Protein AF-A0A7S1YBX6-F1 (afdb_monomer_lite)

Foldseek 3Di:
DVVVVVVVVPPQDWAQADPVLVVLLCPFPAQCAALQDGDSAFQKAFLVQLHTHHPVVLVLLVVVPCVRTPMDGNGPGTDTPSSSVSNNVHYSVNSVVVCVVPPVPDGSYPPDRPPD

Secondary structure (DSSP, 8-state):
-HHHHHHHHHS---EEPPHHHHHHHHHSTTTTS-TTSS-S---EEEGGGTEEE-HHHHHHHHTT-TTT--EEETTTSEE-HHHHHHHHH--HHHHHHHHHHH-TT----TT-----

pLDDT: mean 84.71, std 17.94, range [38.78, 98.12]

Sequence (116 aa):
TLLILIINIMSSSSYQMDRMVYAELKKLPGNNICCNCSSQDTDWGCVKTGILFCTECSGRHRGLGTHISFVRSVKMDSWTDEQLAIMKLGGNDAFHSYLKKHHKGGGFTKSSPIKA

InterPro domains:
  IPR001164 Arf GTPase activating protein [PF01412] (21-104)
  IPR001164 Arf GTPase activating protein [PR00405] (31-50)
  IPR001164 Arf GTPase activating protein [PR00405] (50-67)
  IPR001164 Arf GTPase activating protein [PR00405] (71-92)
  IPR001164 Arf GTPase activating protein [PS50115] (19-102)
  IPR001164 Arf GTPase activating protein [SM00105] (19-116)
  IPR037278 ARFGAP/RecO-like zinc finger [SSF57863] (21-109)
  IPR038508 ArfGAP domain superfamily [G3DSA:1.10.220.150] (7-115)

Structure (mmCIF, N/CA/C/O backbone):
data_AF-A0A7S1YBX6-F1
#
_entry.id   AF-A0A7S1YBX6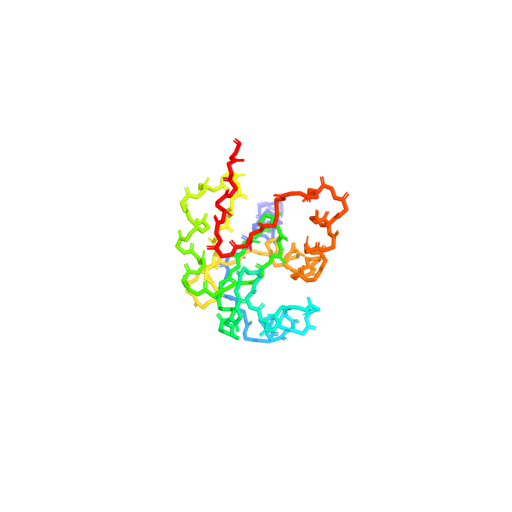-F1
#
loop_
_atom_site.group_PDB
_atom_site.id
_atom_site.type_symbol
_atom_site.label_atom_id
_atom_site.label_alt_id
_atom_site.label_comp_id
_atom_site.label_asym_id
_atom_site.label_entity_id
_atom_site.label_seq_id
_atom_site.pdbx_PDB_ins_code
_atom_site.Cartn_x
_atom_site.Cartn_y
_atom_site.Cartn_z
_atom_site.occupancy
_atom_site.B_iso_or_equiv
_atom_site.auth_seq_id
_atom_site.auth_comp_id
_atom_site.auth_asym_id
_atom_site.auth_atom_id
_atom_site.pdbx_PDB_model_num
ATOM 1 N N . THR A 1 1 ? -11.209 10.907 36.049 1.00 59.09 1 THR A N 1
ATOM 2 C CA . THR A 1 1 ? -12.231 11.834 35.497 1.00 59.09 1 THR A CA 1
ATOM 3 C C . THR A 1 1 ? -12.732 11.282 34.180 1.00 59.09 1 THR A C 1
ATOM 5 O O . THR A 1 1 ? -11.935 10.668 33.487 1.00 59.09 1 THR A O 1
ATOM 8 N N . LEU A 1 2 ? -14.006 11.480 33.823 1.00 60.06 2 LEU A N 1
ATOM 9 C CA . LEU A 1 2 ? -14.587 11.015 32.547 1.00 60.06 2 LEU A CA 1
ATOM 10 C C . LEU A 1 2 ? -13.720 11.390 31.321 1.00 60.06 2 LEU A C 1
ATOM 12 O O . LEU A 1 2 ? -13.629 10.616 30.376 1.00 60.06 2 LEU A O 1
ATOM 16 N N . LEU A 1 3 ? -12.988 12.512 31.392 1.00 59.97 3 LEU A N 1
ATOM 17 C CA . LEU A 1 3 ? -11.971 12.899 30.407 1.00 59.97 3 LEU A CA 1
ATOM 18 C C . LEU A 1 3 ? -10.830 11.877 30.224 1.00 59.97 3 LEU A C 1
ATOM 20 O O . LEU A 1 3 ? -10.405 11.661 29.101 1.00 59.97 3 LEU A O 1
ATOM 24 N N . ILE A 1 4 ? -10.341 11.226 31.283 1.00 59.84 4 ILE A N 1
ATOM 25 C CA . ILE A 1 4 ? -9.239 10.244 31.204 1.00 59.84 4 ILE A CA 1
ATOM 26 C C . ILE A 1 4 ? -9.707 8.947 30.526 1.00 59.84 4 ILE A C 1
ATOM 28 O O . ILE A 1 4 ? -8.944 8.334 29.785 1.00 59.84 4 ILE A O 1
ATOM 32 N N . LEU A 1 5 ? -10.973 8.548 30.718 1.00 54.47 5 LEU A N 1
ATOM 33 C CA . LEU A 1 5 ? -11.548 7.406 29.999 1.00 54.47 5 LEU A CA 1
ATOM 34 C C . LEU A 1 5 ? -11.733 7.715 28.506 1.00 54.47 5 LEU A C 1
ATOM 36 O O . LEU A 1 5 ? -11.433 6.865 27.679 1.00 54.47 5 LEU A O 1
ATOM 40 N N . ILE A 1 6 ? -12.159 8.934 28.155 1.00 57.38 6 ILE A N 1
ATOM 41 C CA . ILE A 1 6 ? -12.285 9.371 26.754 1.00 57.38 6 ILE A CA 1
ATOM 42 C C . ILE A 1 6 ? -10.906 9.460 26.080 1.00 57.38 6 ILE A C 1
ATOM 44 O O . ILE A 1 6 ? -10.754 8.999 24.952 1.00 57.38 6 ILE A O 1
ATOM 48 N N . ILE A 1 7 ? -9.882 9.959 26.782 1.00 54.44 7 ILE A N 1
ATOM 49 C CA . ILE A 1 7 ? -8.495 9.980 26.285 1.00 54.44 7 ILE A CA 1
ATOM 50 C C . ILE A 1 7 ? -7.984 8.554 26.013 1.00 54.44 7 ILE A C 1
ATOM 52 O O . ILE A 1 7 ? -7.374 8.331 24.973 1.00 54.44 7 ILE A O 1
ATOM 56 N N . ASN A 1 8 ? -8.297 7.577 26.875 1.00 51.75 8 ASN A N 1
ATOM 57 C CA . ASN A 1 8 ? -7.924 6.171 26.660 1.00 51.75 8 ASN A CA 1
ATOM 58 C C . ASN A 1 8 ? -8.675 5.496 25.491 1.00 51.75 8 ASN A C 1
ATOM 60 O O . ASN A 1 8 ? -8.142 4.572 24.880 1.00 51.75 8 ASN A O 1
ATOM 64 N N . ILE A 1 9 ? -9.886 5.953 25.150 1.00 55.28 9 ILE A N 1
ATOM 65 C CA . ILE A 1 9 ? -10.647 5.465 23.983 1.00 55.28 9 ILE A CA 1
ATOM 66 C C . ILE A 1 9 ? -10.110 6.083 22.676 1.00 55.28 9 ILE A C 1
ATOM 68 O O . ILE A 1 9 ? -10.219 5.472 21.618 1.00 55.28 9 ILE A O 1
ATOM 72 N N . MET A 1 10 ? -9.497 7.271 22.747 1.00 52.44 10 MET A N 1
ATOM 73 C CA . MET A 1 10 ? -8.893 7.977 21.607 1.00 52.44 10 MET A CA 1
ATOM 74 C C . MET A 1 10 ? -7.396 7.694 21.405 1.00 52.44 10 MET A C 1
ATOM 76 O O . MET A 1 10 ? -6.811 8.179 20.437 1.00 52.44 10 MET A O 1
ATOM 80 N N . SER A 1 11 ? -6.751 6.925 22.285 1.00 56.03 11 SER A N 1
ATOM 81 C CA . SER A 1 11 ? -5.407 6.402 22.023 1.00 56.03 11 SER A CA 1
ATOM 82 C C . SER A 1 11 ? -5.487 5.394 20.880 1.00 56.03 11 SER A C 1
ATOM 84 O O . SER A 1 11 ? -5.939 4.267 21.074 1.00 56.03 11 SER A O 1
ATOM 86 N N . SER A 1 12 ? -5.052 5.823 19.694 1.00 60.53 12 SER A N 1
ATOM 87 C CA . SER A 1 12 ? -4.894 5.023 18.477 1.00 60.53 12 SER A CA 1
ATOM 88 C C . SER A 1 12 ? -4.228 3.689 18.816 1.00 60.53 12 SER A C 1
ATOM 90 O O . SER A 1 12 ? -3.010 3.612 19.012 1.00 60.53 12 SER A O 1
ATOM 92 N N . SER A 1 13 ? -5.045 2.649 18.968 1.00 70.94 13 SER A N 1
ATOM 93 C CA . SER A 1 13 ? -4.581 1.339 19.402 1.00 70.94 13 SER A CA 1
ATOM 94 C C . SER A 1 13 ? -3.795 0.726 18.254 1.00 70.94 13 SER A C 1
ATOM 96 O O . SER A 1 13 ? -4.297 0.621 17.139 1.00 70.94 13 SER A O 1
ATOM 98 N N . SER A 1 14 ? -2.535 0.371 18.498 1.00 75.50 14 SER A N 1
ATOM 99 C CA . SER A 1 14 ? -1.717 -0.300 17.493 1.00 75.50 14 SER A CA 1
ATOM 100 C C . SER A 1 14 ? -1.959 -1.807 17.565 1.00 75.50 14 SER A C 1
ATOM 102 O O . SER A 1 14 ? -1.702 -2.406 18.610 1.00 75.50 14 SER A O 1
ATOM 104 N N . TYR A 1 15 ? -2.406 -2.425 16.476 1.00 85.50 15 TYR A N 1
ATOM 105 C CA . TYR A 1 15 ? -2.703 -3.858 16.406 1.00 85.50 15 TYR A CA 1
ATOM 106 C C . TYR A 1 15 ? -2.137 -4.488 15.132 1.00 85.50 15 TYR A C 1
ATOM 108 O O . TYR A 1 15 ? -1.901 -3.811 14.135 1.00 85.50 15 TYR A O 1
ATOM 116 N N . GLN A 1 16 ? -1.881 -5.797 15.156 1.00 89.88 16 GLN A N 1
ATOM 117 C CA . GLN A 1 16 ? -1.503 -6.520 13.937 1.00 89.88 16 GLN A CA 1
ATOM 118 C C . GLN A 1 16 ? -2.644 -6.446 12.920 1.00 89.88 16 GLN A C 1
ATOM 120 O O . GLN A 1 16 ? -3.807 -6.577 13.297 1.00 89.88 16 GLN A O 1
ATOM 125 N N . MET A 1 17 ? -2.327 -6.254 11.638 1.00 91.06 17 MET A N 1
ATOM 126 C CA . MET A 1 17 ? -3.362 -6.129 10.611 1.00 91.06 17 MET A CA 1
ATOM 127 C C . MET A 1 17 ? -4.197 -7.412 10.519 1.00 91.06 17 MET A C 1
ATOM 129 O O . MET A 1 17 ? -3.668 -8.504 10.303 1.00 91.06 17 MET A O 1
ATOM 133 N N . ASP A 1 18 ? -5.516 -7.269 10.645 1.00 92.06 18 ASP A N 1
ATOM 134 C CA . ASP A 1 18 ? -6.446 -8.383 10.495 1.00 92.06 18 ASP A CA 1
ATOM 135 C C . ASP A 1 18 ? -6.409 -8.951 9.063 1.00 92.06 18 ASP A C 1
ATOM 137 O O . ASP A 1 18 ? -6.291 -8.216 8.075 1.00 92.06 18 ASP A O 1
ATOM 141 N N . ARG A 1 19 ? -6.535 -10.277 8.933 1.00 90.81 19 ARG A N 1
ATOM 142 C CA . ARG A 1 19 ? -6.481 -10.965 7.632 1.00 90.81 19 ARG A CA 1
ATOM 143 C C . ARG A 1 19 ? -7.566 -10.489 6.667 1.00 90.81 19 ARG A C 1
ATOM 145 O O . ARG A 1 19 ? -7.300 -10.412 5.470 1.00 90.81 19 ARG A O 1
ATOM 152 N N . MET A 1 20 ? -8.757 -10.160 7.164 1.00 93.69 20 MET A N 1
ATOM 153 C CA . MET A 1 20 ? -9.845 -9.611 6.358 1.00 93.69 20 MET A CA 1
ATOM 154 C C . MET A 1 20 ? -9.508 -8.205 5.879 1.00 93.69 20 MET A C 1
ATOM 156 O O . MET A 1 20 ? -9.703 -7.901 4.708 1.00 93.69 20 MET A O 1
ATOM 160 N N . VAL A 1 21 ? -8.925 -7.364 6.741 1.00 94.38 21 VAL A N 1
ATOM 161 C CA . VAL A 1 21 ? -8.470 -6.023 6.339 1.00 94.38 21 VAL A CA 1
ATOM 162 C C . VAL A 1 21 ? -7.421 -6.127 5.235 1.00 94.38 21 VAL A C 1
ATOM 164 O O . VAL A 1 21 ? -7.529 -5.431 4.227 1.00 94.38 21 VAL A O 1
ATOM 167 N N . TYR A 1 22 ? -6.450 -7.031 5.373 1.00 95.31 22 TYR A N 1
ATOM 168 C CA . TYR A 1 22 ? -5.476 -7.276 4.314 1.00 95.31 22 TYR A CA 1
ATOM 169 C C . TYR A 1 22 ? -6.135 -7.768 3.015 1.00 95.31 22 TYR A C 1
ATOM 171 O O . TYR A 1 22 ? -5.800 -7.283 1.934 1.00 95.31 22 TYR A O 1
ATOM 179 N N . ALA A 1 23 ? -7.097 -8.690 3.107 1.00 95.81 23 ALA A N 1
ATOM 180 C CA . ALA A 1 23 ? -7.836 -9.181 1.948 1.00 95.81 23 ALA A CA 1
ATOM 181 C C . ALA A 1 23 ? -8.618 -8.064 1.235 1.00 95.81 23 ALA A C 1
ATOM 183 O O . ALA A 1 23 ? -8.651 -8.042 0.008 1.00 95.81 23 ALA A O 1
ATOM 184 N N . GLU A 1 24 ? -9.191 -7.107 1.969 1.00 96.38 24 GLU A N 1
ATOM 185 C CA . GLU A 1 24 ? -9.819 -5.922 1.374 1.00 96.38 24 GLU A CA 1
ATOM 186 C C . GLU A 1 24 ? -8.789 -5.004 0.705 1.00 96.38 24 GLU A C 1
ATOM 188 O O . GLU A 1 24 ? -8.997 -4.569 -0.426 1.00 96.38 24 GLU A O 1
ATOM 193 N N . LEU A 1 25 ? -7.632 -4.767 1.336 1.00 96.88 25 LEU A N 1
ATOM 194 C CA . LEU A 1 25 ? -6.561 -3.980 0.715 1.00 96.88 25 LEU A CA 1
ATOM 195 C C . LEU A 1 25 ? -6.047 -4.622 -0.581 1.00 96.88 25 LEU A C 1
ATOM 197 O O . LEU A 1 25 ? -5.765 -3.905 -1.538 1.00 96.88 25 LEU A O 1
ATOM 201 N N . LYS A 1 26 ? -5.959 -5.956 -0.644 1.00 96.44 26 LYS A N 1
ATOM 202 C CA . LYS A 1 26 ? -5.594 -6.721 -1.853 1.00 96.44 26 LYS A CA 1
ATOM 203 C C . LYS A 1 26 ? -6.582 -6.543 -3.010 1.00 96.44 26 LYS A C 1
ATOM 205 O O . LYS A 1 26 ? -6.180 -6.723 -4.157 1.00 96.44 26 LYS A O 1
ATOM 210 N N . LYS A 1 27 ? -7.850 -6.220 -2.728 1.00 97.25 27 LYS A N 1
ATOM 211 C CA . LYS A 1 27 ? -8.889 -5.990 -3.749 1.00 97.25 27 LYS A CA 1
ATOM 212 C C . LYS A 1 27 ? -8.814 -4.598 -4.374 1.00 97.25 27 LYS A C 1
ATOM 214 O O . LYS A 1 27 ? -9.436 -4.381 -5.412 1.00 97.25 27 LYS A O 1
ATOM 219 N N . LEU A 1 28 ? -8.082 -3.660 -3.767 1.00 97.69 28 LEU A N 1
ATOM 220 C CA . LEU A 1 28 ? -7.877 -2.345 -4.370 1.00 97.69 28 LEU A CA 1
ATOM 221 C C . LEU A 1 28 ? -7.144 -2.486 -5.720 1.00 97.69 28 LEU A C 1
ATOM 223 O O . LEU A 1 28 ? -6.268 -3.347 -5.852 1.00 97.69 28 LEU A O 1
ATOM 227 N N . PRO A 1 29 ? -7.459 -1.645 -6.721 1.00 97.81 29 PRO A N 1
ATOM 228 C CA . PRO A 1 29 ? -6.833 -1.720 -8.039 1.00 97.81 29 PRO A CA 1
ATOM 229 C C . PRO A 1 29 ? -5.295 -1.704 -7.981 1.00 97.81 29 PRO A C 1
ATOM 231 O O . PRO A 1 29 ? -4.678 -0.827 -7.366 1.00 97.81 29 PRO A O 1
ATOM 234 N N . GLY A 1 30 ? -4.680 -2.718 -8.592 1.00 96.75 30 GLY A N 1
ATOM 235 C CA . GLY A 1 30 ? -3.230 -2.907 -8.658 1.00 96.75 30 GLY A CA 1
ATOM 236 C C . GLY A 1 30 ? -2.572 -3.468 -7.392 1.00 96.75 30 GLY A C 1
ATOM 237 O O . GLY A 1 30 ? -1.388 -3.795 -7.428 1.00 96.75 30 GLY A O 1
ATOM 238 N N . ASN A 1 31 ? -3.288 -3.614 -6.269 1.00 97.62 31 ASN A N 1
ATOM 239 C CA . ASN A 1 31 ? -2.705 -4.103 -5.008 1.00 97.62 31 ASN A CA 1
ATOM 240 C C . ASN A 1 31 ? -2.445 -5.617 -4.982 1.00 97.62 31 ASN A C 1
ATOM 242 O O . ASN A 1 31 ? -1.790 -6.117 -4.069 1.00 97.62 31 ASN A O 1
ATOM 246 N N . ASN A 1 32 ? -2.933 -6.357 -5.975 1.00 96.19 32 ASN A N 1
ATOM 247 C CA . ASN A 1 32 ? -2.652 -7.781 -6.151 1.00 96.19 32 ASN A CA 1
ATOM 248 C C . ASN A 1 32 ? -1.234 -8.059 -6.684 1.00 96.19 32 ASN A C 1
ATOM 250 O O . ASN A 1 32 ? -0.800 -9.211 -6.685 1.00 96.19 32 ASN A O 1
ATOM 254 N N . ILE A 1 33 ? -0.523 -7.025 -7.140 1.00 96.19 33 ILE A N 1
ATOM 255 C CA . ILE A 1 33 ? 0.849 -7.088 -7.648 1.00 96.19 33 ILE A CA 1
ATOM 256 C C . ILE A 1 33 ? 1.661 -5.984 -6.969 1.00 96.19 33 ILE A C 1
ATOM 258 O O . ILE A 1 33 ? 1.146 -4.934 -6.598 1.00 96.19 33 ILE A O 1
ATOM 262 N N . CYS A 1 34 ? 2.948 -6.225 -6.763 1.00 96.50 34 CYS A N 1
ATOM 263 C CA . CYS A 1 34 ? 3.852 -5.275 -6.145 1.00 96.50 34 CYS A CA 1
ATOM 264 C C . CYS A 1 34 ? 3.877 -3.936 -6.900 1.00 96.50 34 CYS A C 1
ATOM 266 O O . CYS A 1 34 ? 4.038 -3.890 -8.116 1.00 96.50 34 CYS A O 1
ATOM 268 N N . CYS A 1 35 ? 3.821 -2.825 -6.165 1.00 95.19 35 CYS A N 1
ATOM 269 C CA . CYS A 1 35 ? 3.836 -1.486 -6.753 1.00 95.19 35 CYS A CA 1
ATOM 270 C C . CYS A 1 35 ? 5.086 -1.189 -7.612 1.00 95.19 35 CYS A C 1
ATOM 272 O O . CYS A 1 35 ? 5.051 -0.297 -8.461 1.00 95.19 35 CYS A O 1
ATOM 274 N N . ASN A 1 36 ? 6.205 -1.891 -7.395 1.00 91.75 36 ASN A N 1
ATOM 275 C CA . ASN A 1 36 ? 7.493 -1.607 -8.045 1.00 91.75 36 ASN A CA 1
ATOM 276 C C . ASN A 1 36 ? 8.017 -2.763 -8.919 1.00 91.75 36 ASN A C 1
ATOM 278 O O . ASN A 1 36 ? 9.040 -2.616 -9.592 1.00 91.75 36 ASN A O 1
ATOM 282 N N . CYS A 1 37 ? 7.402 -3.948 -8.867 1.00 89.31 37 CYS A N 1
ATOM 283 C CA . CYS A 1 37 ? 7.825 -5.115 -9.645 1.00 89.31 37 CYS A CA 1
ATOM 284 C C . CYS A 1 37 ? 6.646 -6.060 -9.910 1.00 89.31 37 CYS A C 1
ATOM 286 O O . CYS A 1 37 ? 5.533 -5.806 -9.487 1.00 89.31 37 CYS A O 1
ATOM 288 N N . SER A 1 38 ? 6.878 -7.181 -10.589 1.00 89.31 38 SER A N 1
ATOM 289 C CA . SER A 1 38 ? 5.802 -8.105 -10.985 1.00 89.31 38 SER A CA 1
ATOM 290 C C . SER A 1 38 ? 5.484 -9.196 -9.949 1.00 89.31 38 SER A C 1
ATOM 292 O O . SER A 1 38 ? 4.795 -10.155 -10.277 1.00 89.31 38 SER A O 1
ATOM 294 N N . SER A 1 39 ? 6.005 -9.095 -8.720 1.00 93.69 39 SER A N 1
ATOM 295 C CA . SER A 1 39 ? 5.728 -10.076 -7.657 1.00 93.69 39 SER A CA 1
ATOM 296 C C . SER A 1 39 ? 4.280 -9.964 -7.175 1.00 93.69 39 SER A C 1
ATOM 298 O O . SER A 1 39 ? 3.786 -8.858 -6.978 1.00 93.69 39 SER A O 1
ATOM 300 N N . GLN A 1 40 ? 3.619 -11.099 -6.951 1.00 94.19 40 GLN A N 1
ATOM 301 C CA . GLN A 1 40 ? 2.256 -11.167 -6.400 1.00 94.19 40 GLN A CA 1
ATOM 302 C C . GLN A 1 40 ? 2.237 -11.156 -4.856 1.00 94.19 40 GLN A C 1
ATOM 304 O O . GLN A 1 40 ? 1.182 -10.998 -4.230 1.00 94.19 40 GLN A O 1
ATOM 309 N N . ASP A 1 41 ? 3.411 -11.271 -4.231 1.00 93.25 41 ASP A N 1
ATOM 310 C CA . ASP A 1 41 ? 3.579 -11.351 -2.780 1.00 93.25 41 ASP A CA 1
ATOM 311 C C . ASP A 1 41 ? 3.653 -9.955 -2.165 1.00 93.25 41 ASP A C 1
ATOM 313 O O . ASP A 1 41 ? 4.717 -9.449 -1.820 1.00 93.25 41 ASP A O 1
ATOM 317 N N . THR A 1 42 ? 2.506 -9.300 -2.050 1.00 95.81 42 THR A N 1
ATOM 318 C CA . THR A 1 42 ? 2.368 -7.909 -1.592 1.00 95.81 42 THR A CA 1
ATOM 319 C C . THR A 1 42 ? 2.142 -7.783 -0.079 1.00 95.81 42 THR A C 1
ATOM 321 O O . THR A 1 42 ? 1.196 -7.133 0.364 1.00 95.81 42 THR A O 1
ATOM 324 N N . ASP A 1 43 ? 2.993 -8.428 0.719 1.00 96.44 43 ASP A N 1
ATOM 325 C CA . ASP A 1 43 ? 2.855 -8.512 2.186 1.00 96.44 43 ASP A CA 1
ATOM 326 C C . ASP A 1 43 ? 3.492 -7.329 2.949 1.00 96.44 43 ASP A C 1
ATOM 328 O O . ASP A 1 43 ? 3.651 -7.365 4.173 1.00 96.44 43 ASP A O 1
ATOM 332 N N . TRP A 1 44 ? 3.868 -6.268 2.238 1.00 98.12 44 TRP A N 1
ATOM 333 C CA . TRP A 1 44 ? 4.452 -5.052 2.797 1.00 98.12 44 TRP A CA 1
ATOM 334 C C . TRP A 1 44 ? 3.748 -3.823 2.242 1.00 98.12 44 TRP A C 1
ATOM 336 O O . TRP A 1 44 ? 3.244 -3.850 1.123 1.00 98.12 44 TRP A O 1
ATOM 346 N N . GLY A 1 45 ? 3.746 -2.729 3.000 1.00 97.56 45 GLY A N 1
ATOM 347 C CA . GLY A 1 45 ? 3.158 -1.471 2.560 1.00 97.56 45 GLY A CA 1
ATOM 348 C C . GLY A 1 45 ? 3.962 -0.244 2.960 1.00 97.56 45 GLY A C 1
ATOM 349 O O . GLY A 1 45 ? 4.740 -0.267 3.915 1.00 97.56 45 GLY A O 1
ATOM 350 N N . CYS A 1 46 ? 3.764 0.844 2.217 1.00 97.75 46 CYS A N 1
ATOM 351 C CA . CYS A 1 46 ? 4.209 2.180 2.605 1.00 97.75 46 CYS A CA 1
ATOM 352 C C . CYS A 1 46 ? 2.982 2.997 2.983 1.00 97.75 46 CYS A C 1
ATOM 354 O O . CYS A 1 46 ? 2.182 3.348 2.115 1.00 97.75 46 CYS A O 1
ATOM 356 N N . VAL A 1 47 ? 2.873 3.341 4.266 1.00 97.69 47 VAL A N 1
ATOM 357 C CA . VAL A 1 47 ? 1.720 4.088 4.777 1.00 97.69 47 VAL A CA 1
ATOM 358 C C . VAL A 1 47 ? 1.629 5.459 4.117 1.00 97.69 47 VAL A C 1
ATOM 360 O O . VAL A 1 47 ? 0.553 5.845 3.697 1.00 97.69 47 VAL A O 1
ATOM 363 N N . LYS A 1 48 ? 2.748 6.184 3.961 1.00 95.12 48 LYS A N 1
ATOM 364 C CA . LYS A 1 48 ? 2.739 7.560 3.424 1.00 95.12 48 LYS A CA 1
ATOM 365 C C . LYS A 1 48 ? 2.097 7.680 2.043 1.00 95.12 48 LYS A C 1
ATOM 367 O O . LYS A 1 48 ? 1.547 8.727 1.726 1.00 95.12 48 LYS A O 1
ATOM 372 N N . THR A 1 49 ? 2.203 6.636 1.227 1.00 94.62 49 THR A N 1
ATOM 373 C CA . THR A 1 49 ? 1.706 6.626 -0.153 1.00 94.62 49 THR A CA 1
ATOM 374 C C . THR A 1 49 ? 0.551 5.650 -0.366 1.00 94.62 49 THR A C 1
ATOM 376 O O . THR A 1 49 ? 0.019 5.599 -1.469 1.00 94.62 49 THR A O 1
ATOM 379 N N . GLY A 1 50 ? 0.164 4.872 0.649 1.00 97.19 50 GLY A N 1
ATOM 380 C CA . GLY A 1 50 ? -0.956 3.933 0.568 1.00 97.19 50 GLY A CA 1
ATOM 381 C C . GLY A 1 50 ? -0.753 2.784 -0.429 1.00 97.19 50 GLY A C 1
ATOM 382 O O . GLY A 1 50 ? -1.716 2.355 -1.055 1.00 97.19 50 GLY A O 1
ATOM 383 N N . ILE A 1 51 ? 0.482 2.307 -0.622 1.00 97.81 51 ILE A N 1
ATOM 384 C CA . ILE A 1 51 ? 0.820 1.265 -1.618 1.00 97.81 51 ILE A CA 1
ATOM 385 C C . ILE A 1 51 ? 1.231 -0.047 -0.959 1.00 97.81 51 ILE A C 1
ATOM 387 O O . ILE A 1 51 ? 1.829 -0.027 0.120 1.00 97.81 51 ILE A O 1
ATOM 391 N N . LEU A 1 52 ? 0.999 -1.167 -1.650 1.00 97.94 52 LEU A N 1
ATOM 392 C CA . LEU A 1 52 ? 1.506 -2.488 -1.278 1.00 97.94 52 LEU A CA 1
ATOM 393 C C . LEU A 1 52 ? 2.628 -2.960 -2.214 1.00 97.94 52 LEU A C 1
ATOM 395 O O . LEU A 1 52 ? 2.596 -2.759 -3.430 1.00 97.94 52 LEU A O 1
ATOM 399 N N . PHE A 1 53 ? 3.628 -3.631 -1.655 1.00 97.00 53 PHE A N 1
ATOM 400 C CA . PHE A 1 53 ? 4.786 -4.149 -2.380 1.00 97.00 53 PHE A CA 1
ATOM 401 C C . PHE A 1 53 ? 5.351 -5.414 -1.732 1.00 97.00 53 PHE A C 1
ATOM 403 O O . PHE A 1 53 ? 4.921 -5.838 -0.661 1.00 97.00 53 PHE A O 1
ATOM 410 N N . CYS A 1 54 ? 6.305 -6.048 -2.414 1.00 97.06 54 CYS A N 1
ATOM 411 C CA . CYS A 1 54 ? 6.915 -7.290 -1.956 1.00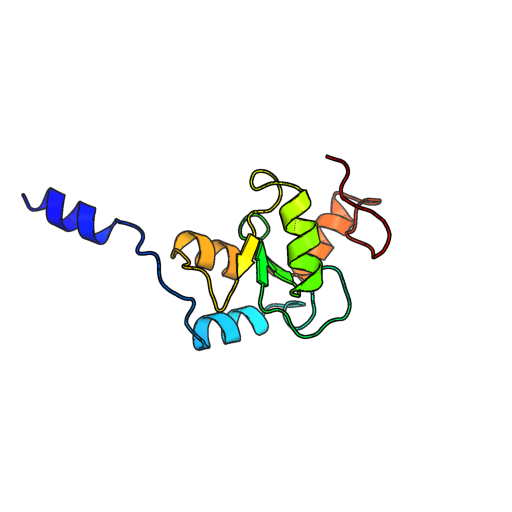 97.06 54 CYS A CA 1
ATOM 412 C C . CYS A 1 54 ? 8.091 -7.085 -1.001 1.00 97.06 54 CYS A C 1
ATOM 414 O O . CYS A 1 54 ? 8.638 -5.985 -0.882 1.00 97.06 54 CYS A O 1
ATOM 416 N N . THR A 1 55 ? 8.519 -8.175 -0.364 1.00 95.81 55 THR A N 1
ATOM 417 C CA . THR A 1 55 ? 9.639 -8.197 0.588 1.00 95.81 55 THR A CA 1
ATOM 418 C C . THR A 1 55 ? 10.911 -7.578 0.011 1.00 95.81 55 THR A C 1
ATOM 420 O O . THR A 1 55 ? 11.501 -6.708 0.649 1.00 95.81 55 THR A O 1
ATOM 423 N N . GLU A 1 56 ? 11.275 -7.908 -1.229 1.00 94.19 56 GLU A N 1
ATOM 424 C CA . GLU A 1 56 ? 12.456 -7.336 -1.896 1.00 94.19 56 GLU A CA 1
ATOM 425 C C . GLU A 1 56 ? 12.350 -5.815 -2.076 1.00 94.19 56 GLU A C 1
ATOM 427 O O . GLU A 1 56 ? 13.298 -5.056 -1.862 1.00 94.19 56 GLU A O 1
ATOM 432 N N . CYS A 1 57 ? 11.160 -5.327 -2.438 1.00 94.94 57 CYS A N 1
ATOM 433 C CA . CYS A 1 57 ? 10.926 -3.893 -2.587 1.00 94.94 57 CYS A CA 1
ATOM 434 C C . CYS A 1 57 ? 10.917 -3.177 -1.237 1.00 94.94 57 CYS A C 1
ATOM 436 O O . CYS A 1 57 ? 11.350 -2.027 -1.171 1.00 94.94 57 CYS A O 1
ATOM 438 N N . SER A 1 58 ? 10.509 -3.858 -0.163 1.00 95.94 58 SER A N 1
ATOM 439 C CA . SER A 1 58 ? 10.529 -3.292 1.185 1.00 95.94 58 SER A CA 1
ATOM 440 C C . SER A 1 58 ? 11.934 -2.855 1.608 1.00 95.94 58 SER A C 1
ATOM 442 O O . SER A 1 58 ? 12.081 -1.776 2.180 1.00 95.94 58 SER A O 1
ATOM 444 N N . GLY A 1 59 ? 12.977 -3.616 1.251 1.00 93.12 59 GLY A N 1
ATOM 445 C CA . GLY A 1 59 ? 14.369 -3.248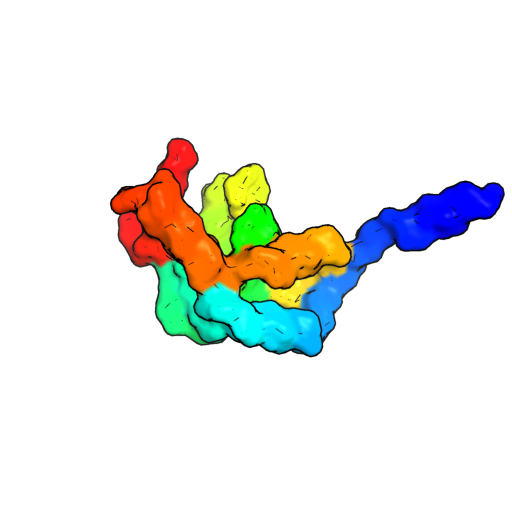 1.523 1.00 93.12 59 GLY A CA 1
ATOM 446 C C . GLY A 1 59 ? 14.774 -1.952 0.819 1.00 93.12 59 GLY A C 1
ATOM 447 O O . GLY A 1 59 ? 15.321 -1.044 1.442 1.00 93.12 59 GLY A O 1
ATOM 448 N N . ARG A 1 60 ? 14.412 -1.812 -0.463 1.00 92.25 60 ARG A N 1
ATOM 449 C CA . ARG A 1 60 ? 14.673 -0.588 -1.243 1.00 92.25 60 ARG A CA 1
ATOM 450 C C . ARG A 1 60 ? 13.948 0.624 -0.666 1.00 92.25 60 ARG A C 1
ATOM 452 O O . ARG A 1 60 ? 14.543 1.685 -0.523 1.00 92.25 60 ARG A O 1
ATOM 459 N N . HIS A 1 61 ? 12.685 0.448 -0.288 1.00 92.44 61 HIS A N 1
ATOM 460 C CA . HIS A 1 61 ? 11.884 1.495 0.337 1.00 92.44 61 HIS A CA 1
ATOM 461 C C . HIS A 1 61 ? 12.439 1.927 1.703 1.00 92.44 61 HIS A C 1
ATOM 463 O O . HIS A 1 61 ? 12.409 3.113 2.019 1.00 92.44 61 HIS A O 1
ATOM 469 N N . ARG A 1 62 ? 12.994 1.002 2.500 1.00 93.31 62 ARG A N 1
ATOM 470 C CA . ARG A 1 62 ? 13.670 1.339 3.767 1.00 93.31 62 ARG A CA 1
ATOM 471 C C . ARG A 1 62 ? 14.896 2.228 3.548 1.00 93.31 62 ARG A C 1
ATOM 473 O O . ARG A 1 62 ? 15.111 3.140 4.340 1.00 93.31 62 ARG A O 1
ATOM 480 N N . GLY A 1 63 ? 15.644 2.013 2.463 1.00 90.50 63 GLY A N 1
ATOM 481 C CA . GLY A 1 63 ? 16.812 2.825 2.101 1.00 90.50 63 GLY A CA 1
ATOM 482 C C . GLY A 1 63 ? 16.509 4.304 1.826 1.00 90.50 63 GLY A C 1
ATOM 483 O O . GLY A 1 63 ? 17.412 5.127 1.910 1.00 90.50 63 GLY A O 1
ATOM 484 N N . LEU A 1 64 ? 15.249 4.661 1.552 1.00 88.06 64 LEU A N 1
ATOM 485 C CA . LEU A 1 64 ? 14.823 6.053 1.347 1.00 88.06 64 LEU A CA 1
ATOM 486 C C . LEU A 1 64 ? 14.642 6.825 2.665 1.00 88.06 64 LEU A C 1
ATOM 488 O O . LEU A 1 64 ? 14.591 8.049 2.671 1.00 88.06 64 LEU A O 1
ATOM 492 N N . GLY A 1 65 ? 14.520 6.122 3.792 1.00 89.62 65 GLY A N 1
ATOM 493 C CA . GLY A 1 65 ? 14.208 6.726 5.082 1.00 89.62 65 GLY A CA 1
ATOM 494 C C . GLY A 1 65 ? 12.712 6.994 5.296 1.00 89.62 65 GLY A C 1
ATOM 495 O O . GLY A 1 65 ? 11.913 7.143 4.369 1.00 89.62 65 GLY A O 1
ATOM 496 N N . THR A 1 66 ? 12.324 7.069 6.571 1.00 93.75 66 THR A N 1
ATOM 497 C CA . THR A 1 66 ? 10.918 7.116 7.022 1.00 93.75 66 THR A CA 1
ATOM 498 C C . THR A 1 66 ? 10.172 8.382 6.610 1.00 93.75 66 THR A C 1
ATOM 500 O O . THR A 1 66 ? 8.948 8.365 6.482 1.00 93.75 66 THR A O 1
ATOM 503 N N . HIS A 1 67 ? 10.893 9.480 6.380 1.00 88.56 67 HIS A N 1
ATOM 504 C CA . HIS A 1 67 ? 10.326 10.739 5.908 1.00 88.56 67 HIS A CA 1
ATOM 505 C C . HIS A 1 67 ? 9.861 10.662 4.443 1.00 88.56 67 HIS A C 1
ATOM 507 O O . HIS A 1 67 ? 8.955 11.409 4.079 1.00 88.56 67 HIS A O 1
ATOM 513 N N . ILE A 1 68 ? 10.382 9.722 3.650 1.00 88.38 68 ILE A N 1
ATOM 514 C CA . ILE A 1 68 ? 9.945 9.462 2.271 1.00 88.38 68 ILE A CA 1
ATOM 515 C C . ILE A 1 68 ? 9.017 8.248 2.228 1.00 88.38 68 ILE A C 1
ATOM 517 O O . ILE A 1 68 ? 7.889 8.342 1.750 1.00 88.38 68 ILE A O 1
ATOM 521 N N . SER A 1 69 ? 9.463 7.114 2.773 1.00 93.00 69 SER A N 1
ATOM 522 C CA . SER A 1 69 ? 8.727 5.853 2.733 1.00 93.00 69 SER A CA 1
ATOM 523 C C . SER A 1 69 ? 8.599 5.257 4.130 1.00 93.00 69 SER A C 1
ATOM 525 O O . SER A 1 69 ? 9.564 4.756 4.708 1.00 93.00 69 SER A O 1
ATOM 527 N N . PHE A 1 70 ? 7.381 5.261 4.670 1.00 96.88 70 PHE A N 1
ATOM 528 C CA . PHE A 1 70 ? 7.100 4.657 5.970 1.00 96.88 70 PHE A CA 1
ATOM 529 C C . PHE A 1 70 ? 6.662 3.201 5.801 1.00 96.88 70 PHE A C 1
ATOM 531 O O . PHE A 1 70 ? 5.482 2.916 5.605 1.00 96.88 70 PHE A O 1
ATOM 538 N N . VAL A 1 71 ? 7.647 2.299 5.819 1.00 97.88 71 VAL A N 1
ATOM 539 C CA . VAL A 1 71 ? 7.473 0.867 5.530 1.00 97.88 71 VAL A CA 1
ATOM 540 C C . VAL A 1 71 ? 6.908 0.109 6.733 1.00 97.88 71 VAL A C 1
ATOM 542 O O . VAL A 1 71 ? 7.395 0.264 7.859 1.00 97.88 71 VAL A O 1
ATOM 545 N N . ARG A 1 72 ? 5.917 -0.747 6.471 1.00 97.94 72 ARG A N 1
ATOM 546 C CA . ARG A 1 72 ? 5.305 -1.669 7.431 1.00 97.94 72 ARG A CA 1
ATOM 547 C C . ARG A 1 72 ? 5.071 -3.047 6.813 1.00 97.94 72 ARG A C 1
ATOM 549 O O . ARG A 1 72 ? 4.639 -3.153 5.667 1.00 97.94 72 ARG A O 1
ATOM 556 N N . SER A 1 73 ? 5.359 -4.098 7.569 1.00 97.56 73 SER A N 1
ATOM 557 C CA . SER A 1 73 ? 4.938 -5.468 7.290 1.00 97.56 73 SER A CA 1
ATOM 558 C C . SER A 1 73 ? 3.456 -5.614 7.597 1.00 97.56 73 SER A C 1
ATOM 560 O O . SER A 1 73 ? 3.004 -5.244 8.679 1.00 97.56 73 SER A O 1
ATOM 562 N N . VAL A 1 74 ? 2.701 -6.211 6.680 1.00 96.00 74 VAL A N 1
ATOM 563 C CA . VAL A 1 74 ? 1.296 -6.565 6.922 1.00 96.00 74 VAL A CA 1
ATOM 564 C C . VAL A 1 74 ? 1.180 -7.582 8.061 1.00 96.00 74 VAL A C 1
ATOM 566 O O . VAL A 1 74 ? 0.264 -7.504 8.870 1.00 96.00 74 VAL A O 1
ATOM 569 N N . LYS A 1 75 ? 2.120 -8.532 8.136 1.00 93.00 75 LYS A N 1
ATOM 570 C CA . LYS A 1 75 ? 2.040 -9.686 9.046 1.00 93.00 75 LYS A CA 1
ATOM 571 C C . LYS A 1 75 ? 2.768 -9.481 10.375 1.00 93.00 75 LYS A C 1
ATOM 573 O O . LYS A 1 75 ? 2.407 -10.120 11.353 1.00 93.00 75 LYS A O 1
ATOM 578 N N . MET A 1 76 ? 3.827 -8.670 10.392 1.00 95.06 76 MET A N 1
ATOM 579 C CA . MET A 1 76 ? 4.754 -8.595 11.534 1.00 95.06 76 MET A CA 1
ATOM 580 C C . MET A 1 76 ? 4.667 -7.285 12.315 1.00 95.06 76 MET A C 1
ATOM 582 O O . MET A 1 76 ? 5.026 -7.271 13.488 1.00 95.06 76 MET A O 1
ATOM 586 N N . ASP A 1 77 ? 4.209 -6.201 11.686 1.00 96.62 77 ASP A N 1
ATOM 587 C CA . ASP A 1 77 ? 4.174 -4.893 12.333 1.00 96.62 77 ASP A CA 1
ATOM 588 C C . ASP A 1 77 ? 2.778 -4.580 12.875 1.00 96.62 77 ASP A C 1
ATOM 590 O O . ASP A 1 77 ? 1.759 -5.029 12.344 1.00 96.62 77 ASP A O 1
ATOM 594 N N . SER A 1 78 ? 2.741 -3.757 13.922 1.00 94.62 78 SER A N 1
ATOM 595 C CA . SER A 1 78 ? 1.505 -3.147 14.403 1.00 94.62 78 SER A CA 1
ATOM 596 C C . SER A 1 78 ? 1.119 -1.950 13.534 1.00 94.62 78 SER A C 1
ATOM 598 O O . SER A 1 78 ? 1.965 -1.138 13.142 1.00 94.62 78 SER A O 1
ATOM 600 N N . TRP A 1 79 ? -0.178 -1.829 13.295 1.00 95.88 79 TRP A N 1
ATOM 601 C CA . TRP A 1 79 ? -0.836 -0.800 12.506 1.00 95.88 79 TRP A CA 1
ATOM 602 C C . TRP A 1 79 ? -1.786 -0.001 13.387 1.00 95.88 79 TRP A C 1
ATOM 604 O O . TRP A 1 79 ? -2.384 -0.555 14.304 1.00 95.88 79 TRP A O 1
ATOM 614 N N . THR A 1 80 ? -1.929 1.290 13.105 1.00 95.81 80 THR A N 1
ATOM 615 C CA . THR A 1 80 ? -2.979 2.120 13.715 1.00 95.81 80 THR A CA 1
ATOM 616 C C . THR A 1 80 ? -4.138 2.311 12.743 1.00 95.81 80 THR A C 1
ATOM 618 O O . THR A 1 80 ? -3.973 2.149 11.528 1.00 95.81 80 THR A O 1
ATOM 621 N N . ASP A 1 81 ? -5.301 2.703 13.257 1.00 93.62 81 ASP A N 1
ATOM 622 C CA . ASP A 1 81 ? -6.484 2.971 12.436 1.00 93.62 81 ASP A CA 1
ATOM 623 C C . ASP A 1 81 ? -6.226 4.048 11.375 1.00 93.62 81 ASP A C 1
ATOM 625 O O . ASP A 1 81 ? -6.650 3.902 10.228 1.00 93.62 81 ASP A O 1
ATOM 629 N N . GLU A 1 82 ? -5.455 5.086 11.709 1.00 95.75 82 GLU A N 1
ATOM 630 C CA . GLU A 1 82 ? -5.078 6.145 10.769 1.00 95.75 82 GLU A CA 1
ATOM 631 C C . GLU A 1 82 ? -4.219 5.593 9.629 1.00 95.75 82 GLU A C 1
ATOM 633 O O . GLU A 1 82 ? -4.416 5.941 8.465 1.00 95.75 82 GLU A O 1
ATOM 638 N N . GLN A 1 83 ? -3.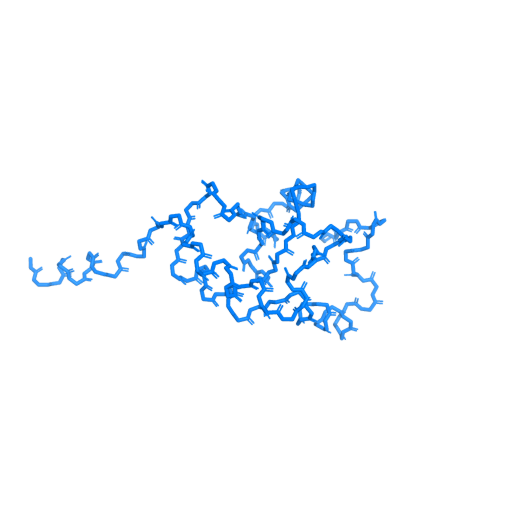283 4.691 9.941 1.00 96.81 83 GLN A N 1
ATOM 639 C CA . GLN A 1 83 ? -2.438 4.063 8.927 1.00 96.81 83 GLN A CA 1
ATOM 640 C C . GLN A 1 83 ? -3.279 3.193 7.990 1.00 96.81 83 GLN A C 1
ATOM 642 O O . GLN A 1 83 ? -3.114 3.262 6.772 1.00 96.81 83 GLN A O 1
ATOM 647 N N . LEU A 1 84 ? -4.214 2.414 8.538 1.00 95.81 84 LEU A N 1
ATOM 648 C CA . LEU A 1 84 ? -5.127 1.592 7.745 1.00 95.81 84 LEU A CA 1
ATOM 649 C C . LEU A 1 84 ? -6.075 2.439 6.893 1.00 95.81 84 LEU A C 1
ATOM 651 O O . LEU A 1 84 ? -6.355 2.066 5.755 1.00 95.81 84 LEU A O 1
ATOM 655 N N . ALA A 1 85 ? -6.545 3.577 7.403 1.00 96.12 85 ALA A N 1
ATOM 656 C CA . ALA A 1 85 ? -7.365 4.512 6.640 1.00 96.12 85 ALA A CA 1
ATOM 657 C C . ALA A 1 85 ? -6.607 5.045 5.415 1.00 96.12 85 ALA A C 1
ATOM 659 O O . ALA A 1 85 ? -7.156 5.046 4.314 1.00 96.12 85 ALA A O 1
ATOM 660 N N . ILE A 1 86 ? -5.327 5.405 5.569 1.00 97.44 86 ILE A N 1
ATOM 661 C CA . ILE A 1 86 ? -4.494 5.833 4.436 1.00 97.44 86 ILE A CA 1
ATOM 662 C C . ILE A 1 86 ? -4.328 4.698 3.419 1.00 97.44 86 ILE A C 1
ATOM 664 O O . ILE A 1 86 ? -4.488 4.921 2.221 1.00 97.44 86 ILE A O 1
ATOM 668 N N . MET A 1 87 ? -4.064 3.470 3.876 1.00 97.81 87 MET A N 1
ATOM 669 C CA . MET A 1 87 ? -3.948 2.314 2.978 1.00 97.81 87 MET A CA 1
ATOM 670 C C . MET A 1 87 ? -5.243 2.048 2.199 1.00 97.81 87 MET A C 1
ATOM 672 O O . MET A 1 87 ? -5.180 1.724 1.016 1.00 97.81 87 MET A O 1
ATOM 676 N N . LYS A 1 88 ? -6.410 2.215 2.837 1.00 96.69 88 LYS A N 1
ATOM 677 C CA . LYS A 1 88 ? -7.732 2.045 2.208 1.00 96.69 88 LYS A CA 1
ATOM 678 C C . LYS A 1 88 ? -8.047 3.123 1.167 1.00 96.69 88 LYS A C 1
ATOM 680 O O . LYS A 1 88 ? -8.757 2.837 0.211 1.00 96.69 88 LYS A O 1
ATOM 685 N N . LEU A 1 89 ? -7.537 4.342 1.352 1.00 96.94 89 LEU A N 1
ATOM 686 C CA . LEU A 1 89 ? -7.688 5.456 0.404 1.00 96.94 89 LEU A CA 1
ATOM 687 C C . LEU A 1 89 ? -6.651 5.433 -0.731 1.00 96.94 89 LEU A C 1
ATOM 689 O O . LEU A 1 89 ? -6.800 6.165 -1.707 1.00 96.94 89 LEU A O 1
ATOM 693 N N . GLY A 1 90 ? -5.590 4.639 -0.579 1.00 96.50 90 GLY A N 1
ATOM 694 C CA . GLY A 1 90 ? -4.508 4.507 -1.546 1.00 96.50 90 GLY A CA 1
ATOM 695 C C . GLY A 1 90 ? -4.813 3.513 -2.668 1.00 96.50 90 GLY A C 1
ATOM 696 O O . GLY A 1 90 ? -5.873 3.533 -3.288 1.00 96.50 90 GLY A O 1
ATOM 697 N N . GLY A 1 91 ? -3.842 2.647 -2.947 1.00 96.88 91 GLY A N 1
ATOM 698 C CA . GLY A 1 91 ? -3.878 1.680 -4.039 1.00 96.88 91 GLY A CA 1
ATOM 699 C C . GLY A 1 91 ? -2.768 1.914 -5.062 1.00 96.88 91 GLY A C 1
ATOM 700 O O . GLY A 1 91 ? -2.445 3.049 -5.427 1.00 96.88 91 GLY A O 1
ATOM 701 N N . ASN A 1 92 ? -2.184 0.823 -5.548 1.00 96.88 92 ASN A N 1
ATOM 702 C CA . ASN A 1 92 ? -1.036 0.860 -6.449 1.00 96.88 92 ASN A CA 1
ATOM 703 C C . ASN A 1 92 ? -1.365 1.534 -7.790 1.00 96.88 92 ASN A C 1
ATOM 705 O O . ASN A 1 92 ? -0.579 2.358 -8.260 1.00 96.88 92 ASN A O 1
ATOM 709 N N . ASP A 1 93 ? -2.537 1.271 -8.377 1.00 96.06 93 ASP A N 1
ATOM 710 C CA . ASP A 1 93 ? -2.927 1.902 -9.646 1.00 96.06 93 ASP A CA 1
ATOM 711 C C . ASP A 1 93 ? -3.180 3.407 -9.489 1.00 96.06 93 ASP A C 1
ATOM 713 O O . ASP A 1 93 ? -2.818 4.202 -10.365 1.00 96.06 93 ASP A O 1
ATOM 717 N N . ALA A 1 94 ? -3.766 3.818 -8.359 1.00 95.88 94 ALA A N 1
ATOM 718 C CA . ALA A 1 94 ? -3.971 5.227 -8.033 1.00 95.88 94 ALA A CA 1
ATOM 719 C C . ALA A 1 94 ? -2.621 5.944 -7.892 1.00 95.88 94 ALA A C 1
ATOM 721 O O . ALA A 1 94 ? -2.411 7.014 -8.472 1.00 95.88 94 ALA A O 1
ATOM 722 N N . PHE A 1 95 ? -1.666 5.311 -7.209 1.00 94.25 95 PHE A N 1
ATOM 723 C CA . PHE A 1 95 ? -0.307 5.821 -7.082 1.00 94.25 95 PHE A CA 1
ATOM 724 C C . PHE A 1 95 ? 0.411 5.916 -8.438 1.00 94.25 95 PHE A C 1
ATOM 726 O O . PHE A 1 95 ? 0.993 6.952 -8.761 1.00 94.25 95 PHE A O 1
ATOM 733 N N . HIS A 1 96 ? 0.327 4.889 -9.288 1.00 91.75 96 HIS A N 1
ATOM 734 C CA . HIS A 1 96 ? 0.895 4.937 -10.642 1.00 91.75 96 HIS A CA 1
ATOM 735 C C . HIS A 1 96 ? 0.257 6.028 -11.500 1.00 91.75 96 HIS A C 1
ATOM 737 O O . HIS A 1 96 ? 0.957 6.712 -12.247 1.00 91.75 96 HIS A O 1
ATOM 743 N N . SER A 1 97 ? -1.055 6.219 -11.389 1.00 92.81 97 SER A N 1
ATOM 744 C CA . SER A 1 97 ? -1.786 7.279 -12.090 1.00 92.81 97 SER A CA 1
ATOM 745 C C . SER A 1 97 ? -1.320 8.667 -11.649 1.00 92.81 97 SER A C 1
ATOM 747 O O . SER A 1 97 ? -1.053 9.528 -12.492 1.00 92.81 97 SER A O 1
ATOM 749 N N . TYR A 1 98 ? -1.131 8.863 -10.342 1.00 90.56 98 TYR A N 1
ATOM 750 C CA . TYR A 1 98 ? -0.547 10.081 -9.790 1.00 90.56 98 TYR A CA 1
ATOM 751 C C . TYR A 1 98 ? 0.867 10.335 -10.337 1.00 90.56 98 TYR A C 1
ATOM 753 O O . TYR A 1 98 ? 1.155 11.431 -10.829 1.00 90.56 98 TYR A O 1
ATOM 761 N N . LEU A 1 99 ? 1.736 9.318 -10.340 1.00 86.06 99 LEU A N 1
ATOM 762 C CA . LEU A 1 99 ? 3.092 9.442 -10.879 1.00 86.06 99 LEU A CA 1
ATOM 763 C C . LEU A 1 99 ? 3.098 9.764 -12.378 1.00 86.06 99 LEU A C 1
ATOM 765 O O . LEU A 1 99 ? 3.827 10.655 -12.798 1.00 86.06 99 LEU A O 1
ATOM 769 N N . LYS A 1 100 ? 2.252 9.124 -13.193 1.00 86.56 100 LYS A N 1
ATOM 770 C CA . LYS A 1 100 ? 2.153 9.429 -14.634 1.00 86.56 100 LYS A CA 1
ATOM 771 C C . LYS A 1 100 ? 1.764 10.886 -14.895 1.00 86.56 100 LYS A C 1
ATOM 773 O O . LYS A 1 100 ? 2.252 11.496 -15.846 1.00 86.56 100 LYS A O 1
ATOM 778 N N . LYS A 1 101 ? 0.890 11.448 -14.056 1.00 88.56 101 LYS A N 1
ATOM 779 C CA . LYS A 1 101 ? 0.400 12.822 -14.200 1.00 88.56 101 LYS A CA 1
ATOM 780 C C . LYS A 1 101 ? 1.419 13.864 -13.734 1.00 88.56 101 LYS A C 1
ATOM 782 O O . LYS A 1 101 ? 1.577 14.884 -14.399 1.00 88.56 101 LYS A O 1
ATOM 787 N N . HIS A 1 102 ? 2.106 13.604 -12.622 1.00 84.25 102 HIS A N 1
ATOM 788 C CA . HIS A 1 102 ? 2.920 14.608 -11.926 1.00 84.25 102 HIS A CA 1
ATOM 789 C C . HIS A 1 102 ? 4.435 14.371 -12.017 1.00 84.25 102 HIS A C 1
ATOM 791 O O . HIS A 1 102 ? 5.209 15.292 -11.789 1.00 84.25 102 HIS A O 1
ATOM 797 N N . HIS A 1 103 ? 4.868 13.166 -12.387 1.00 72.56 103 HIS A N 1
ATOM 798 C CA . HIS A 1 103 ? 6.266 12.727 -12.364 1.00 72.56 103 HIS A CA 1
ATOM 799 C C . HIS A 1 103 ? 6.601 11.931 -13.633 1.00 72.56 103 HIS A C 1
ATOM 801 O O . HIS A 1 103 ? 6.964 10.755 -13.580 1.00 72.56 103 HIS A O 1
ATOM 807 N N . LYS A 1 104 ? 6.507 12.591 -14.798 1.00 57.78 104 LYS A N 1
ATOM 808 C CA . LYS A 1 104 ? 6.688 11.997 -16.142 1.00 57.78 104 LYS A CA 1
ATOM 809 C C . LYS A 1 104 ? 8.053 11.321 -16.409 1.00 57.78 104 LYS A C 1
ATOM 811 O O . LYS A 1 104 ? 8.238 10.773 -17.488 1.00 57.78 104 LYS A O 1
ATOM 816 N N . GLY A 1 105 ? 8.983 11.317 -15.450 1.00 53.91 105 GLY A N 1
ATOM 817 C CA . GLY A 1 105 ? 10.275 10.619 -15.527 1.00 53.91 105 GLY A CA 1
ATOM 818 C C . GLY A 1 105 ? 10.665 9.829 -14.270 1.00 53.91 105 GLY A C 1
ATOM 819 O O . GLY A 1 105 ? 11.797 9.369 -14.182 1.00 53.91 105 GLY A O 1
ATOM 820 N N . GLY A 1 106 ? 9.763 9.676 -13.293 1.00 49.66 106 GLY A N 1
ATOM 821 C CA . GLY A 1 106 ? 10.080 9.151 -11.958 1.00 49.66 106 GLY A CA 1
ATOM 822 C C . GLY A 1 106 ? 9.120 8.060 -11.497 1.00 49.66 106 GLY A C 1
ATOM 823 O O . GLY A 1 106 ? 8.533 8.159 -10.425 1.00 49.66 106 GLY A O 1
ATOM 824 N N . GLY A 1 107 ? 8.914 7.030 -12.315 1.00 47.91 107 GLY A N 1
ATOM 825 C CA . GLY A 1 107 ? 8.346 5.779 -11.817 1.00 47.91 107 GLY A CA 1
ATOM 826 C C . GLY A 1 107 ? 9.416 4.989 -11.066 1.00 47.91 107 GLY A C 1
ATOM 827 O O . GLY A 1 107 ? 10.570 4.974 -11.495 1.00 47.91 107 GLY A O 1
ATOM 828 N N . PHE A 1 108 ? 9.043 4.280 -9.996 1.00 54.06 108 PHE A N 1
ATOM 829 C CA . PHE A 1 108 ? 9.841 3.166 -9.474 1.00 54.06 108 PHE A CA 1
ATOM 830 C C . PHE A 1 108 ? 9.916 2.062 -10.544 1.00 54.06 108 PHE A C 1
ATOM 832 O O . PHE A 1 108 ? 9.192 1.071 -10.508 1.00 54.06 108 PHE A O 1
ATOM 839 N N . THR A 1 109 ? 10.752 2.257 -11.555 1.00 49.31 109 THR A N 1
ATOM 840 C CA . THR A 1 109 ? 11.110 1.210 -12.508 1.00 49.31 109 THR A CA 1
ATOM 841 C C . THR A 1 109 ? 12.229 0.373 -11.896 1.00 49.31 109 THR A C 1
ATOM 843 O O . THR A 1 109 ? 12.905 0.804 -10.958 1.00 49.31 109 THR A O 1
ATOM 846 N N . LYS A 1 110 ? 12.457 -0.838 -12.421 1.00 49.28 110 LYS A N 1
ATOM 847 C CA . LYS A 1 110 ? 13.539 -1.735 -11.969 1.00 49.28 110 LYS A CA 1
ATOM 848 C C . LYS A 1 110 ? 14.926 -1.061 -11.896 1.00 49.28 110 LYS A C 1
ATOM 850 O O . LYS A 1 110 ? 15.802 -1.609 -11.236 1.00 49.28 110 LYS A O 1
ATOM 855 N N . SER A 1 111 ? 15.122 0.086 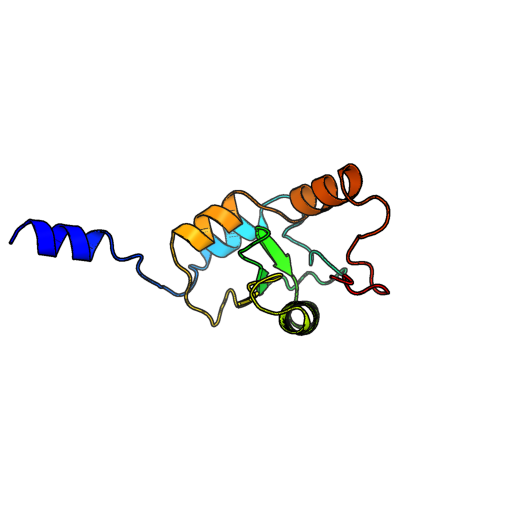-12.551 1.00 44.38 111 SER A N 1
ATOM 856 C CA . SER A 1 111 ? 16.415 0.712 -12.837 1.00 44.38 111 SER A CA 1
ATOM 857 C C . SER A 1 111 ? 16.644 2.099 -12.225 1.00 44.38 111 SER A C 1
ATOM 859 O O . SER A 1 111 ? 17.687 2.692 -12.493 1.00 44.38 111 SER A O 1
ATOM 861 N N . SER A 1 112 ? 15.724 2.675 -11.442 1.00 43.44 112 SER A N 1
ATOM 862 C CA . SER A 1 112 ? 15.928 4.045 -10.935 1.00 43.44 112 SER A CA 1
ATOM 863 C C . SER A 1 112 ? 15.404 4.231 -9.508 1.00 43.44 112 SER A C 1
ATOM 865 O O . SER A 1 112 ? 14.192 4.193 -9.298 1.00 43.44 112 SER A O 1
ATOM 867 N N . PRO A 1 113 ? 16.291 4.434 -8.512 1.00 46.12 113 PRO A N 1
ATOM 868 C CA . PRO A 1 113 ? 15.889 4.923 -7.200 1.00 46.12 113 PRO A CA 1
ATOM 869 C C . PRO A 1 113 ? 15.320 6.337 -7.342 1.00 46.12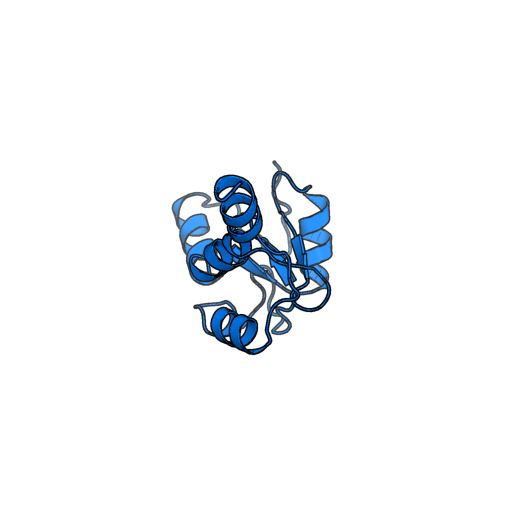 113 PRO A C 1
ATOM 871 O O . PRO A 1 113 ? 15.817 7.120 -8.154 1.00 46.12 113 PRO A O 1
ATOM 874 N N . ILE A 1 114 ? 14.319 6.679 -6.528 1.00 45.88 114 ILE A N 1
ATOM 875 C CA . ILE A 1 114 ? 13.942 8.078 -6.314 1.00 45.88 114 ILE A CA 1
ATOM 876 C C . ILE A 1 114 ? 15.194 8.778 -5.787 1.00 45.88 114 ILE A C 1
ATOM 878 O O . ILE A 1 114 ? 15.623 8.523 -4.663 1.00 45.88 114 ILE A O 1
ATOM 882 N N . LYS A 1 115 ? 15.811 9.617 -6.619 1.00 38.78 115 LYS A N 1
ATOM 883 C CA . LYS A 1 115 ? 16.695 10.650 -6.098 1.00 38.78 115 LYS A CA 1
ATOM 884 C C . LYS A 1 115 ? 15.767 11.668 -5.445 1.00 38.78 115 LYS A C 1
ATOM 886 O O . LYS A 1 115 ? 14.888 12.195 -6.127 1.00 38.78 115 LYS A O 1
ATOM 891 N N . ALA A 1 116 ? 15.891 11.791 -4.126 1.00 38.97 116 ALA A N 1
ATOM 892 C CA . ALA A 1 116 ? 15.285 12.875 -3.365 1.00 38.97 116 ALA A CA 1
ATOM 893 C C . ALA A 1 116 ? 15.729 14.231 -3.929 1.00 38.97 116 ALA A C 1
ATOM 895 O O . ALA A 1 116 ? 16.868 14.296 -4.453 1.00 38.97 116 ALA A O 1
#

Organism: NCBI:txid210454

Radius of gyration: 15.62 Å; chains: 1; bounding box: 31×26×52 Å